Protein AF-A0A7K4FGV3-F1 (afdb_monomer_lite)

Sequence (73 aa):
ATAETERILAGGGGARRGSILLTSALGLWVRGAAPTLGAGVARATDALDSGTAEALLGRLRELGASRTWAGEE

Structure (mmCIF, N/CA/C/O backbone):
data_AF-A0A7K4FGV3-F1
#
_entry.id   AF-A0A7K4FGV3-F1
#
loop_
_atom_site.group_PDB
_atom_site.id
_atom_site.type_symbol
_atom_site.label_atom_id
_atom_site.label_alt_id
_atom_site.label_comp_id
_atom_site.label_asym_id
_atom_site.label_entity_id
_atom_site.label_seq_id
_atom_site.pdbx_PDB_ins_code
_atom_site.Cartn_x
_atom_site.Cartn_y
_atom_site.Cartn_z
_atom_site.occupancy
_atom_site.B_iso_or_equiv
_atom_site.auth_seq_id
_atom_site.auth_comp_id
_atom_site.auth_asym_id
_atom_site.auth_atom_id
_atom_site.pdbx_PDB_model_num
ATOM 1 N N . ALA A 1 1 ? 16.863 3.540 -7.394 1.00 58.03 1 ALA A N 1
ATOM 2 C CA . ALA A 1 1 ? 15.434 3.683 -7.036 1.00 58.03 1 ALA A CA 1
ATOM 3 C C . ALA A 1 1 ? 14.620 2.457 -7.460 1.00 58.03 1 ALA A C 1
ATOM 5 O O . ALA A 1 1 ? 13.912 1.918 -6.624 1.00 58.03 1 ALA A O 1
ATOM 6 N N . THR A 1 2 ? 14.773 1.969 -8.696 1.00 71.88 2 THR A N 1
ATOM 7 C CA . THR A 1 2 ? 14.075 0.788 -9.251 1.00 71.88 2 THR A CA 1
ATOM 8 C C . THR A 1 2 ? 14.256 -0.502 -8.445 1.00 71.88 2 THR A C 1
ATOM 10 O O . THR A 1 2 ? 13.259 -1.121 -8.094 1.00 71.88 2 THR A O 1
ATOM 13 N N . ALA A 1 3 ? 15.487 -0.839 -8.045 1.00 79.12 3 ALA A N 1
ATOM 14 C CA . ALA A 1 3 ? 15.770 -2.084 -7.318 1.00 79.12 3 ALA A CA 1
ATOM 15 C C . ALA A 1 3 ? 15.031 -2.215 -5.968 1.00 79.12 3 ALA A C 1
ATOM 17 O O . ALA A 1 3 ? 14.601 -3.300 -5.592 1.00 79.12 3 ALA A O 1
ATOM 18 N N . GLU A 1 4 ? 14.846 -1.113 -5.233 1.00 81.50 4 GLU A N 1
ATOM 19 C CA . GLU A 1 4 ? 14.138 -1.155 -3.944 1.00 81.50 4 GLU A CA 1
ATOM 20 C C . GLU A 1 4 ? 12.618 -1.227 -4.135 1.00 81.50 4 GLU A C 1
ATOM 22 O O . GLU A 1 4 ? 11.923 -1.885 -3.364 1.00 81.50 4 GLU A O 1
ATOM 27 N N . THR A 1 5 ? 12.092 -0.584 -5.180 1.00 82.62 5 THR A N 1
ATOM 28 C CA . THR A 1 5 ? 10.684 -0.726 -5.565 1.00 82.62 5 THR A CA 1
ATOM 29 C C . THR A 1 5 ? 10.376 -2.169 -5.954 1.00 82.62 5 THR A C 1
ATOM 31 O O . THR A 1 5 ? 9.407 -2.731 -5.456 1.00 82.62 5 THR A O 1
ATOM 34 N N . GLU A 1 6 ? 11.228 -2.788 -6.773 1.00 85.12 6 GLU A N 1
ATOM 35 C CA . GLU A 1 6 ? 11.112 -4.198 -7.164 1.00 85.12 6 GLU A CA 1
ATOM 36 C C . GLU A 1 6 ? 11.188 -5.126 -5.950 1.00 85.12 6 GLU A C 1
ATOM 38 O O . GLU A 1 6 ? 10.336 -5.993 -5.787 1.00 85.12 6 GLU A O 1
ATOM 43 N N . ARG A 1 7 ? 12.134 -4.886 -5.033 1.00 87.56 7 ARG A N 1
ATOM 44 C CA . ARG A 1 7 ? 12.250 -5.644 -3.780 1.00 87.56 7 ARG A CA 1
ATOM 45 C C . ARG A 1 7 ? 10.966 -5.598 -2.948 1.00 87.56 7 ARG A C 1
ATOM 47 O O . ARG A 1 7 ? 10.578 -6.617 -2.387 1.00 87.56 7 ARG A O 1
ATOM 54 N N . ILE A 1 8 ? 10.324 -4.436 -2.826 1.00 88.88 8 ILE A N 1
ATOM 55 C CA . ILE A 1 8 ? 9.107 -4.286 -2.013 1.00 88.88 8 ILE A CA 1
ATOM 56 C C . ILE A 1 8 ? 7.889 -4.906 -2.702 1.00 88.88 8 ILE A C 1
ATOM 58 O O . ILE A 1 8 ? 7.089 -5.548 -2.020 1.00 88.88 8 ILE A O 1
ATOM 62 N N . LEU A 1 9 ? 7.769 -4.756 -4.025 1.00 85.56 9 LEU A N 1
ATOM 63 C CA . LEU A 1 9 ? 6.716 -5.405 -4.813 1.00 85.56 9 LEU A CA 1
ATOM 64 C C . LEU A 1 9 ? 6.849 -6.934 -4.786 1.00 85.56 9 LEU A C 1
ATOM 66 O O . LEU A 1 9 ? 5.847 -7.622 -4.653 1.00 85.56 9 LEU A O 1
ATOM 70 N N . ALA A 1 10 ? 8.075 -7.463 -4.762 1.00 83.31 10 ALA A N 1
ATOM 71 C CA . ALA A 1 10 ? 8.353 -8.890 -4.587 1.00 83.31 10 ALA A CA 1
ATOM 72 C C . ALA A 1 10 ? 8.128 -9.410 -3.145 1.00 83.31 10 ALA A C 1
ATOM 74 O O . ALA A 1 10 ? 8.567 -10.508 -2.805 1.00 83.31 10 ALA A O 1
ATOM 75 N N . GLY A 1 11 ? 7.495 -8.626 -2.265 1.00 82.44 11 GLY A N 1
ATOM 76 C CA . GLY A 1 11 ? 7.185 -9.026 -0.887 1.00 82.44 11 GLY A CA 1
ATOM 77 C C . GLY A 1 11 ? 8.276 -8.713 0.145 1.00 82.44 11 GLY A C 1
ATOM 78 O O . GLY A 1 11 ? 8.195 -9.160 1.289 1.00 82.44 11 GLY A O 1
ATOM 79 N N . GLY A 1 12 ? 9.294 -7.923 -0.206 1.00 85.69 12 GLY A N 1
ATOM 80 C CA . GLY A 1 12 ? 10.368 -7.533 0.707 1.00 85.69 12 GLY A CA 1
ATOM 81 C C . GLY A 1 12 ? 9.869 -6.777 1.947 1.00 85.69 12 GLY A C 1
ATOM 82 O O . GLY A 1 12 ? 9.216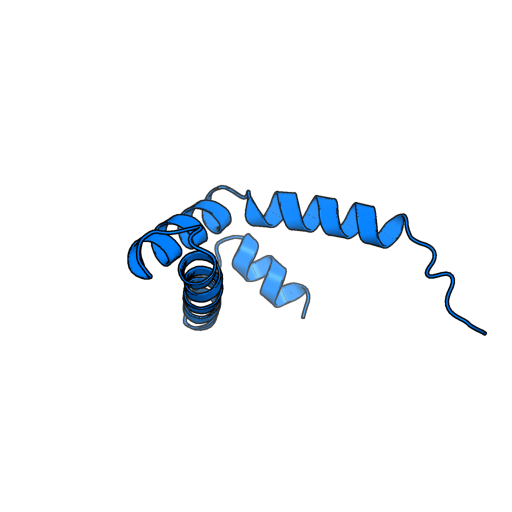 -5.739 1.848 1.00 85.69 12 GLY A O 1
ATOM 83 N N . GLY A 1 13 ? 10.207 -7.286 3.135 1.00 88.19 13 GLY A N 1
ATOM 84 C CA . GLY A 1 13 ? 9.814 -6.712 4.426 1.00 88.19 13 GLY A CA 1
ATOM 85 C C . GLY A 1 13 ? 10.714 -5.582 4.952 1.00 88.19 13 GLY A C 1
ATOM 86 O O . GLY A 1 13 ? 11.676 -5.150 4.310 1.00 88.19 13 GLY A O 1
ATOM 87 N N . GLY A 1 14 ? 10.417 -5.132 6.177 1.00 90.44 14 GLY A N 1
ATOM 88 C CA . GLY A 1 14 ? 11.236 -4.188 6.950 1.00 90.44 14 GLY A CA 1
ATOM 89 C C . GLY A 1 14 ? 10.681 -2.762 7.033 1.00 90.44 14 GLY A C 1
ATOM 90 O O . GLY A 1 14 ? 9.581 -2.465 6.564 1.00 90.44 14 GLY A O 1
ATOM 91 N N . ALA A 1 15 ? 11.465 -1.861 7.637 1.00 89.88 15 ALA A N 1
ATOM 92 C CA . ALA A 1 15 ? 11.040 -0.494 7.966 1.00 89.88 15 ALA A CA 1
ATOM 93 C C . ALA A 1 15 ? 10.543 0.304 6.748 1.00 89.88 15 ALA A C 1
ATOM 95 O O . ALA A 1 15 ? 9.580 1.064 6.845 1.00 89.88 15 ALA A O 1
ATOM 96 N N . ARG A 1 16 ? 11.157 0.097 5.577 1.00 89.44 16 ARG A N 1
ATOM 97 C CA . ARG A 1 16 ? 10.757 0.780 4.342 1.00 89.44 16 ARG A CA 1
ATOM 98 C C . ARG A 1 16 ? 9.382 0.336 3.843 1.00 89.44 16 ARG A C 1
ATOM 100 O O . ARG A 1 16 ? 8.575 1.195 3.499 1.00 89.44 16 ARG A O 1
ATOM 107 N N . ARG A 1 17 ? 9.083 -0.969 3.869 1.00 93.19 17 ARG A N 1
ATOM 108 C CA . ARG A 1 17 ? 7.736 -1.482 3.567 1.00 93.19 17 ARG A CA 1
ATOM 109 C C . ARG A 1 17 ? 6.711 -0.879 4.527 1.00 93.19 17 ARG A C 1
ATOM 111 O O . ARG A 1 17 ? 5.683 -0.385 4.079 1.00 93.19 17 ARG A O 1
ATOM 118 N N . GLY A 1 18 ? 7.027 -0.836 5.823 1.00 93.75 18 GLY A N 1
ATOM 119 C CA . GLY A 1 18 ? 6.175 -0.190 6.827 1.00 93.75 18 GLY A CA 1
ATOM 120 C C . GLY A 1 18 ? 5.887 1.285 6.516 1.00 93.75 18 GLY A C 1
ATOM 121 O O . GLY A 1 18 ? 4.733 1.705 6.542 1.00 93.75 18 GLY A O 1
ATOM 122 N N . SER A 1 19 ? 6.911 2.062 6.149 1.00 95.06 19 SER A N 1
ATOM 123 C CA . SER A 1 19 ? 6.764 3.477 5.775 1.00 95.06 19 SER A CA 1
ATOM 124 C C . SER A 1 19 ? 5.871 3.685 4.544 1.00 95.06 19 SER A C 1
ATOM 126 O O . SER A 1 19 ? 5.035 4.594 4.539 1.00 95.06 19 SER A O 1
ATOM 128 N N . ILE A 1 20 ? 6.003 2.832 3.523 1.00 94.31 20 ILE A N 1
ATOM 129 C CA . ILE A 1 20 ? 5.165 2.890 2.318 1.00 94.31 20 ILE A CA 1
ATOM 130 C C . ILE A 1 20 ? 3.712 2.575 2.664 1.00 94.31 20 ILE A C 1
ATOM 132 O O . ILE A 1 20 ? 2.837 3.372 2.341 1.00 94.31 20 ILE A O 1
ATOM 136 N N . LEU A 1 21 ? 3.457 1.475 3.379 1.00 96.19 21 LEU A N 1
ATOM 137 C CA . LEU A 1 21 ? 2.101 1.093 3.782 1.00 96.19 21 LEU A CA 1
ATOM 138 C C . LEU A 1 21 ? 1.426 2.194 4.606 1.00 96.19 21 LEU A C 1
ATOM 140 O O . LEU A 1 21 ? 0.267 2.518 4.358 1.00 96.19 21 LEU A O 1
ATOM 144 N N . LEU A 1 22 ? 2.159 2.817 5.532 1.00 97.44 22 LEU A N 1
ATOM 145 C CA . LEU A 1 22 ? 1.646 3.913 6.351 1.00 97.44 22 LEU A CA 1
ATOM 146 C C . LEU A 1 22 ? 1.307 5.157 5.514 1.00 97.44 22 LEU A C 1
ATOM 148 O O . LEU A 1 22 ? 0.237 5.743 5.676 1.00 97.44 22 LEU A O 1
ATOM 152 N N . THR A 1 23 ? 2.190 5.547 4.594 1.00 97.19 23 THR A N 1
ATOM 153 C CA . THR A 1 23 ? 1.977 6.727 3.739 1.00 97.19 23 THR A CA 1
ATOM 154 C C . THR A 1 23 ? 0.837 6.496 2.743 1.00 97.19 23 THR A C 1
ATOM 156 O O . THR A 1 23 ? -0.004 7.372 2.538 1.00 97.19 23 THR A O 1
ATOM 159 N N . SER A 1 24 ? 0.747 5.299 2.159 1.00 97.25 24 SER A N 1
ATOM 160 C CA . SER A 1 24 ? -0.371 4.907 1.298 1.00 97.25 24 SER A CA 1
ATOM 161 C C . SER A 1 24 ? -1.692 4.885 2.068 1.00 97.25 24 SER A C 1
ATOM 163 O O . SER A 1 24 ? -2.690 5.414 1.578 1.00 97.25 24 SER A O 1
ATOM 165 N N . ALA A 1 25 ? -1.700 4.347 3.291 1.00 97.94 25 ALA A N 1
ATOM 166 C CA . ALA A 1 25 ? -2.871 4.343 4.161 1.00 97.94 25 ALA A CA 1
ATOM 167 C C . ALA A 1 25 ? -3.360 5.759 4.490 1.00 97.94 25 ALA A C 1
ATOM 169 O O . ALA A 1 25 ? -4.565 6.006 4.455 1.00 97.94 25 ALA A O 1
ATOM 170 N N . LEU A 1 26 ? -2.441 6.697 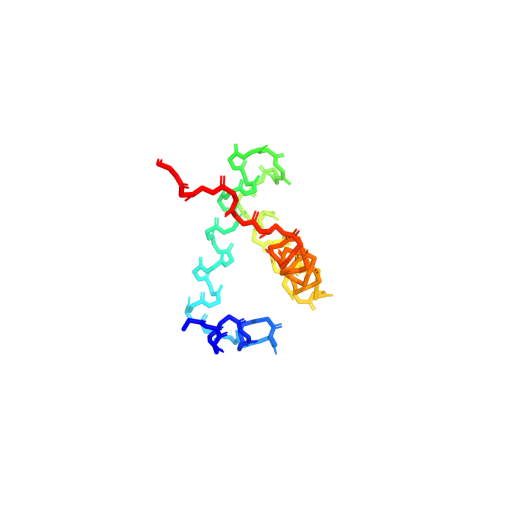4.744 1.00 98.00 26 LEU A N 1
ATOM 171 C CA . LEU A 1 26 ? -2.772 8.107 4.953 1.00 98.00 26 LEU A CA 1
ATOM 172 C C . LEU A 1 26 ? -3.482 8.702 3.728 1.00 98.00 26 LEU A C 1
ATOM 174 O O . LEU A 1 26 ? -4.521 9.343 3.871 1.00 98.00 26 LEU A O 1
ATOM 178 N N . GLY A 1 27 ? -2.969 8.441 2.522 1.00 97.31 27 GLY A N 1
ATOM 179 C CA . GLY A 1 27 ? -3.599 8.890 1.277 1.00 97.31 27 GLY A CA 1
ATOM 180 C C . GLY A 1 27 ? -4.993 8.295 1.052 1.00 97.31 27 GLY A C 1
ATOM 181 O O . GLY A 1 27 ? -5.901 9.004 0.615 1.00 97.31 27 GLY A O 1
ATOM 182 N N . LEU A 1 28 ? -5.180 7.012 1.383 1.00 97.19 28 LEU A N 1
ATOM 183 C CA . LEU A 1 28 ? -6.478 6.336 1.300 1.00 97.19 28 LEU A CA 1
ATOM 184 C C . LEU A 1 28 ? -7.484 6.912 2.302 1.00 97.19 28 LEU A C 1
ATOM 186 O O . LEU A 1 28 ? -8.635 7.151 1.943 1.00 97.19 28 LEU A O 1
ATOM 190 N N . TRP A 1 29 ? -7.055 7.163 3.538 1.00 98.12 29 TRP A N 1
ATOM 191 C CA . TRP A 1 29 ? -7.916 7.697 4.589 1.00 98.12 29 TRP A CA 1
ATOM 192 C C . TRP A 1 29 ? -8.338 9.146 4.318 1.00 98.12 29 TRP A C 1
ATOM 194 O O . TRP A 1 29 ? -9.531 9.440 4.314 1.00 98.12 29 TRP A O 1
ATOM 204 N N . VAL A 1 30 ? -7.392 10.037 3.998 1.00 97.81 30 VAL A N 1
ATOM 205 C CA . VAL A 1 30 ? -7.673 11.469 3.762 1.00 97.81 30 VAL A CA 1
ATOM 206 C C . VAL A 1 30 ? -8.625 11.688 2.580 1.00 97.81 30 VAL A C 1
ATOM 208 O O . VAL A 1 30 ? -9.398 12.641 2.578 1.00 97.81 30 VAL A O 1
ATOM 211 N N . ARG A 1 31 ? -8.615 10.797 1.581 1.00 95.94 31 ARG A N 1
ATOM 212 C CA . ARG A 1 31 ? -9.533 10.856 0.428 1.00 95.94 31 ARG A CA 1
ATOM 213 C C . ARG A 1 31 ? -10.869 10.137 0.656 1.00 95.94 31 ARG A C 1
ATOM 215 O O . ARG A 1 31 ? -11.660 10.050 -0.277 1.00 95.94 31 ARG A O 1
ATOM 222 N N . GLY A 1 32 ? -11.109 9.582 1.846 1.00 96.62 32 GLY A N 1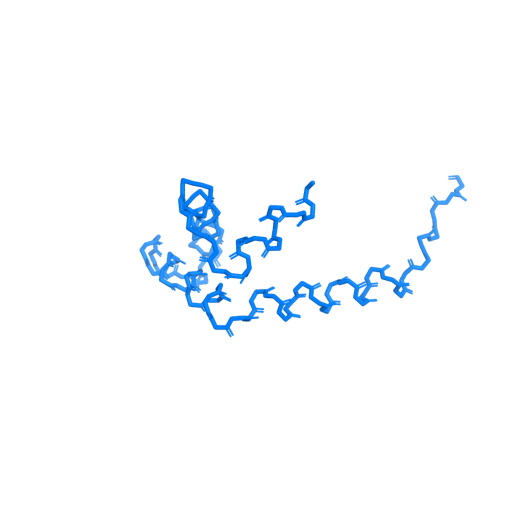
ATOM 223 C CA . GLY A 1 32 ? -12.312 8.800 2.155 1.00 96.62 32 GLY A CA 1
ATOM 224 C C . GLY A 1 32 ? -12.366 7.420 1.483 1.00 96.62 32 GLY A C 1
ATOM 225 O O . GLY A 1 32 ? -13.392 6.751 1.535 1.00 96.62 32 GLY A O 1
ATOM 226 N N . ALA A 1 33 ? -11.269 6.961 0.870 1.00 96.50 33 ALA A N 1
ATOM 227 C CA . ALA A 1 33 ? -11.163 5.636 0.250 1.00 96.50 33 ALA A CA 1
ATOM 228 C C . ALA A 1 33 ? -10.932 4.505 1.276 1.00 96.50 33 ALA A C 1
ATOM 230 O O . ALA A 1 33 ? -10.994 3.322 0.928 1.00 96.50 33 ALA A O 1
ATOM 231 N N . ALA A 1 34 ? -10.664 4.857 2.535 1.00 97.75 34 ALA A N 1
ATOM 232 C CA . ALA A 1 34 ? -10.691 3.964 3.683 1.00 97.75 34 ALA A CA 1
ATOM 233 C C . ALA A 1 34 ? -11.323 4.688 4.890 1.00 97.75 34 ALA A C 1
ATOM 235 O O . ALA A 1 34 ? -11.007 5.856 5.117 1.00 97.75 34 ALA A O 1
ATOM 236 N N . PRO A 1 35 ? -12.180 4.020 5.687 1.00 95.81 35 PRO A N 1
ATOM 237 C CA . PRO A 1 35 ? -12.903 4.657 6.795 1.00 95.81 35 PRO A CA 1
ATOM 238 C C . PRO A 1 35 ? -12.003 5.025 7.984 1.00 95.81 35 PRO A C 1
ATOM 240 O O . PRO A 1 35 ? -12.341 5.899 8.776 1.00 95.81 35 PRO A O 1
ATOM 243 N N . THR A 1 36 ? -10.851 4.366 8.120 1.00 98.00 36 THR A N 1
ATOM 244 C CA . THR A 1 36 ? -9.855 4.626 9.165 1.00 98.00 36 THR A CA 1
ATOM 245 C C . THR A 1 36 ? -8.450 4.442 8.603 1.00 98.00 36 THR A C 1
ATOM 247 O O . THR A 1 36 ? -8.262 3.774 7.582 1.00 98.00 36 THR A O 1
ATOM 250 N N . LEU A 1 37 ? -7.441 4.967 9.305 1.00 97.06 37 LEU A N 1
ATOM 251 C CA . LEU A 1 37 ? -6.041 4.715 8.959 1.00 97.06 37 LEU A CA 1
ATOM 252 C C . LEU A 1 37 ? -5.715 3.210 8.977 1.00 97.06 37 LEU A C 1
ATOM 254 O O . LEU A 1 37 ? -5.054 2.721 8.067 1.00 97.06 37 LEU A O 1
ATOM 258 N N . GLY A 1 38 ? -6.233 2.461 9.958 1.00 98.00 38 GLY A N 1
ATOM 259 C CA . GLY A 1 38 ? -6.050 1.006 10.044 1.00 98.00 38 GLY A CA 1
ATOM 260 C C . GLY A 1 38 ? -6.657 0.256 8.853 1.00 98.00 38 GLY A C 1
ATOM 261 O O . GLY A 1 38 ? -5.999 -0.603 8.269 1.00 98.00 38 GLY A O 1
ATOM 262 N N . ALA A 1 39 ? -7.864 0.637 8.421 1.00 98.00 39 ALA A N 1
ATOM 263 C CA . ALA A 1 39 ? -8.464 0.103 7.198 1.00 98.00 39 ALA A CA 1
ATOM 264 C C . ALA A 1 39 ? -7.643 0.473 5.947 1.00 98.00 39 ALA A C 1
ATOM 266 O O . ALA A 1 39 ? -7.527 -0.327 5.020 1.00 98.00 39 ALA A O 1
ATOM 267 N N . GLY A 1 40 ? -7.023 1.658 5.940 1.00 97.94 40 GLY A N 1
ATOM 268 C CA . GLY A 1 40 ? -6.078 2.075 4.906 1.00 97.94 40 GLY A CA 1
ATOM 269 C C . GLY A 1 40 ? -4.834 1.188 4.853 1.00 97.94 40 GLY A C 1
ATOM 270 O O . GLY A 1 40 ? -4.431 0.786 3.766 1.00 97.94 40 GL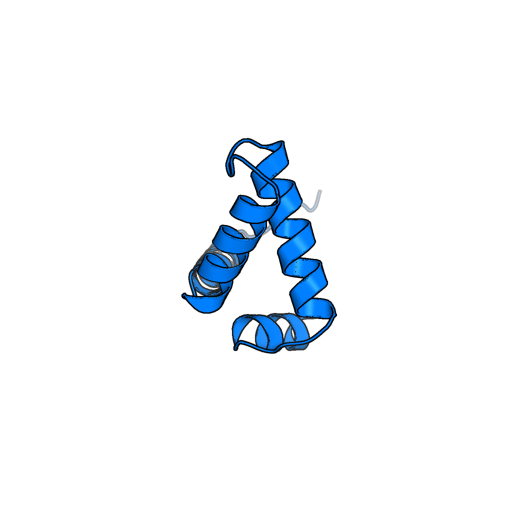Y A O 1
ATOM 271 N N . VAL A 1 41 ? -4.256 0.830 6.006 1.00 98.19 41 VAL A N 1
ATOM 272 C CA . VAL A 1 41 ? -3.097 -0.079 6.081 1.00 98.19 41 VAL A CA 1
ATOM 273 C C . VAL A 1 41 ? -3.474 -1.474 5.595 1.00 98.19 41 VAL A C 1
ATOM 275 O O . VAL A 1 41 ? -2.727 -2.053 4.808 1.00 98.19 41 VAL A O 1
ATOM 278 N N . ALA A 1 42 ? -4.635 -1.996 6.004 1.00 97.94 42 ALA A N 1
ATOM 279 C CA . ALA A 1 42 ? -5.121 -3.297 5.546 1.00 97.94 42 ALA A CA 1
ATOM 280 C C . ALA A 1 42 ? -5.284 -3.322 4.018 1.00 97.94 42 ALA A C 1
ATOM 282 O O . ALA A 1 42 ? -4.767 -4.215 3.353 1.00 97.94 42 ALA A O 1
ATOM 283 N N . ARG A 1 43 ? -5.909 -2.287 3.446 1.00 97.62 43 ARG A N 1
ATOM 284 C CA . ARG A 1 43 ? -6.097 -2.157 1.995 1.00 97.62 43 ARG A CA 1
ATOM 285 C C . ARG A 1 43 ? -4.785 -1.952 1.234 1.00 97.62 43 ARG A C 1
ATOM 287 O O . ARG A 1 43 ? -4.622 -2.495 0.148 1.00 97.62 43 ARG A O 1
ATOM 294 N N . ALA A 1 44 ? -3.853 -1.169 1.776 1.00 96.94 44 ALA A N 1
ATOM 295 C CA . ALA A 1 44 ? -2.534 -0.980 1.174 1.00 96.94 44 ALA A CA 1
ATOM 296 C C . ALA A 1 44 ? -1.712 -2.278 1.200 1.00 96.94 44 ALA A C 1
ATOM 298 O O . ALA A 1 44 ? -1.022 -2.580 0.232 1.00 96.94 44 ALA A O 1
ATOM 299 N N . THR A 1 45 ? -1.818 -3.047 2.287 1.00 96.69 45 THR A N 1
ATOM 300 C CA . THR A 1 45 ? -1.186 -4.367 2.426 1.00 96.69 45 THR A CA 1
ATOM 301 C C . THR A 1 45 ? -1.740 -5.332 1.390 1.00 96.69 45 THR A C 1
ATOM 303 O O . THR A 1 45 ? -0.969 -5.897 0.627 1.00 96.69 45 THR A O 1
ATOM 306 N N . ASP A 1 46 ? -3.066 -5.438 1.294 1.00 97.06 46 ASP A N 1
ATOM 307 C CA . ASP A 1 46 ? -3.735 -6.282 0.303 1.00 97.06 46 ASP A CA 1
ATOM 308 C C . ASP A 1 46 ? -3.350 -5.898 -1.133 1.00 97.06 46 ASP A C 1
ATOM 310 O O . ASP A 1 46 ? -2.975 -6.753 -1.929 1.00 97.06 46 ASP A O 1
ATOM 314 N N . ALA A 1 47 ? -3.333 -4.603 -1.463 1.00 95.81 47 ALA A N 1
ATOM 315 C CA . ALA A 1 47 ? -2.920 -4.144 -2.788 1.00 95.81 47 ALA A CA 1
ATOM 316 C C . ALA A 1 47 ? -1.463 -4.508 -3.122 1.00 95.81 47 ALA A C 1
ATOM 318 O O . ALA A 1 47 ? -1.152 -4.771 -4.285 1.00 95.81 47 ALA A O 1
ATOM 319 N N . LEU A 1 48 ? -0.575 -4.505 -2.125 1.00 93.88 48 LEU A N 1
ATOM 320 C CA . LEU A 1 48 ? 0.827 -4.870 -2.295 1.00 93.88 48 LEU A CA 1
ATOM 321 C C . LEU A 1 48 ? 0.992 -6.390 -2.437 1.00 93.88 48 LEU A C 1
ATOM 323 O O . LEU A 1 48 ? 1.639 -6.841 -3.375 1.00 93.88 48 LEU A O 1
ATOM 327 N N . ASP A 1 49 ? 0.365 -7.168 -1.555 1.00 94.25 49 ASP A N 1
ATOM 328 C CA . ASP A 1 49 ? 0.554 -8.622 -1.470 1.00 94.25 49 ASP A CA 1
ATOM 329 C C . ASP A 1 49 ? -0.236 -9.400 -2.529 1.00 94.25 49 ASP A C 1
ATOM 331 O O . ASP A 1 49 ? 0.184 -10.477 -2.943 1.00 94.25 49 ASP A O 1
ATOM 335 N N . SER A 1 50 ? -1.346 -8.847 -3.025 1.00 95.00 50 SER A N 1
ATOM 336 C CA . SER A 1 50 ? -2.097 -9.411 -4.158 1.00 95.00 50 SER A CA 1
ATOM 337 C C . SER A 1 50 ? -1.441 -9.155 -5.521 1.00 95.00 50 SER A C 1
ATOM 339 O O . SER A 1 50 ? -1.945 -9.630 -6.538 1.00 95.00 50 SER A O 1
ATOM 341 N N . GLY A 1 51 ? -0.372 -8.352 -5.582 1.00 94.19 51 GLY A N 1
ATOM 342 C CA . GLY A 1 51 ? 0.239 -7.905 -6.839 1.00 94.19 51 GLY A CA 1
ATOM 343 C C 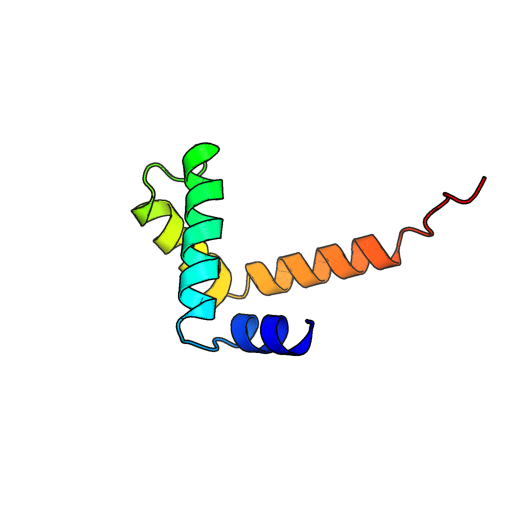. GLY A 1 51 ? -0.546 -6.803 -7.566 1.00 94.19 51 GLY A C 1
ATOM 344 O O . GLY A 1 51 ? -0.122 -6.332 -8.621 1.00 94.19 51 GLY A O 1
ATOM 345 N N . THR A 1 52 ? -1.663 -6.318 -7.008 1.00 94.94 52 THR A N 1
ATOM 346 C CA . THR A 1 52 ? -2.459 -5.228 -7.607 1.00 94.94 52 THR A CA 1
ATOM 347 C C . THR A 1 52 ? -1.626 -3.956 -7.812 1.00 94.94 52 THR A C 1
ATOM 349 O O . THR A 1 52 ? -1.734 -3.291 -8.846 1.00 94.94 52 THR A O 1
ATOM 352 N N . ALA A 1 53 ? -0.765 -3.619 -6.849 1.00 93.19 53 ALA A N 1
ATOM 353 C CA . ALA A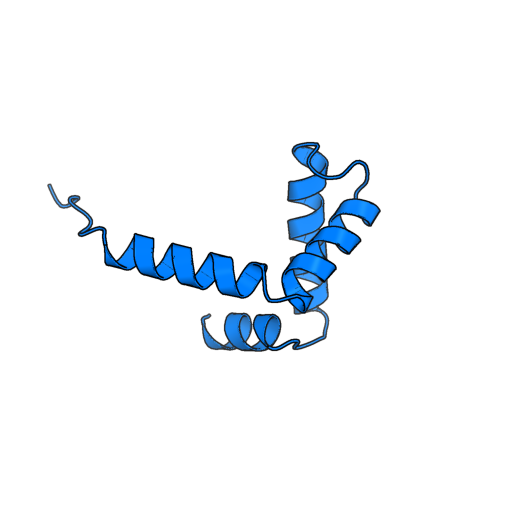 1 53 ? 0.145 -2.480 -6.933 1.00 93.19 53 ALA A CA 1
ATOM 354 C C . ALA A 1 53 ? 1.189 -2.648 -8.052 1.00 93.19 53 ALA A C 1
ATOM 356 O O . ALA A 1 53 ? 1.491 -1.687 -8.762 1.00 93.19 53 ALA A O 1
ATOM 357 N N . GLU A 1 54 ? 1.704 -3.865 -8.244 1.00 93.38 54 GLU A N 1
ATOM 358 C CA . GLU A 1 54 ? 2.649 -4.187 -9.316 1.00 93.38 54 GLU A CA 1
ATOM 359 C C . GLU A 1 54 ? 1.981 -4.097 -10.694 1.00 93.38 54 GLU A C 1
ATOM 361 O O . GLU A 1 54 ? 2.508 -3.446 -11.598 1.00 93.38 54 GLU A O 1
ATOM 366 N N . ALA A 1 55 ? 0.774 -4.651 -10.836 1.00 94.81 55 ALA A N 1
ATOM 367 C CA . ALA A 1 55 ? -0.004 -4.567 -12.069 1.00 94.81 55 ALA A CA 1
ATOM 368 C C . ALA A 1 55 ? -0.316 -3.111 -12.460 1.00 94.81 55 ALA A C 1
ATOM 370 O O . ALA A 1 55 ? -0.225 -2.740 -13.634 1.00 94.81 55 ALA A O 1
ATOM 371 N N . LEU A 1 56 ? -0.646 -2.256 -11.483 1.00 94.44 56 LEU A N 1
ATOM 372 C CA . LEU A 1 56 ? -0.850 -0.827 -11.723 1.00 94.44 56 LEU A CA 1
ATOM 373 C C . LEU A 1 56 ? 0.441 -0.137 -12.181 1.00 94.44 56 LEU A C 1
ATOM 375 O O . LEU A 1 56 ? 0.401 0.659 -13.120 1.00 94.44 56 LEU A O 1
ATOM 379 N N . LEU A 1 57 ? 1.583 -0.450 -11.560 1.00 92.56 57 LEU A N 1
ATOM 380 C CA . LEU A 1 57 ? 2.877 0.081 -11.990 1.00 92.56 57 LEU A CA 1
ATOM 381 C C . LEU A 1 57 ? 3.208 -0.338 -13.431 1.00 92.56 57 LEU A C 1
ATOM 383 O O . LEU A 1 57 ? 3.708 0.487 -14.193 1.00 92.56 57 LEU A O 1
ATOM 387 N N . GLY A 1 58 ? 2.889 -1.576 -13.823 1.00 93.38 58 GLY A N 1
ATOM 388 C CA . GLY A 1 58 ? 3.004 -2.048 -15.207 1.00 93.38 58 GLY A CA 1
ATOM 389 C C . GLY A 1 58 ? 2.228 -1.165 -16.188 1.00 93.38 58 GLY A C 1
ATOM 390 O O . GLY A 1 58 ? 2.812 -0.614 -17.119 1.00 93.38 58 GLY A O 1
ATOM 391 N N . ARG A 1 59 ? 0.945 -0.910 -15.908 1.00 93.56 59 ARG A N 1
ATOM 392 C CA . ARG A 1 59 ? 0.101 -0.024 -16.737 1.00 93.56 59 ARG A CA 1
ATOM 393 C C . ARG A 1 59 ? 0.619 1.413 -16.793 1.00 93.56 59 ARG A C 1
ATOM 395 O O . ARG A 1 59 ? 0.564 2.055 -17.837 1.00 93.56 59 ARG A O 1
ATOM 402 N N . LEU A 1 60 ? 1.132 1.939 -15.678 1.00 91.19 60 LEU A N 1
ATOM 403 C CA . LEU A 1 60 ? 1.721 3.282 -15.643 1.00 91.19 60 LEU A CA 1
ATOM 404 C C . LEU A 1 60 ? 3.000 3.371 -16.486 1.00 91.19 60 LEU A C 1
ATOM 406 O O . LEU A 1 60 ? 3.238 4.403 -17.110 1.00 91.19 60 LEU A O 1
ATOM 410 N N . ARG A 1 61 ? 3.804 2.301 -16.538 1.00 91.38 61 ARG A N 1
ATOM 411 C CA . ARG A 1 61 ? 4.989 2.219 -17.407 1.00 91.38 61 ARG A CA 1
ATOM 412 C C . ARG A 1 61 ? 4.598 2.200 -18.881 1.00 91.38 61 ARG A C 1
ATOM 414 O O . ARG A 1 61 ? 5.183 2.950 -19.653 1.00 91.38 61 ARG A O 1
ATOM 421 N N . GLU A 1 62 ? 3.594 1.407 -19.250 1.00 91.12 62 GLU A N 1
ATOM 422 C CA . GLU A 1 62 ? 3.041 1.388 -20.613 1.00 91.12 62 GLU A CA 1
ATOM 423 C C . GLU A 1 62 ? 2.537 2.777 -21.023 1.00 91.12 62 GLU A C 1
ATOM 425 O O . GLU A 1 62 ? 2.892 3.288 -22.086 1.00 91.12 62 GLU A O 1
ATOM 430 N N . LEU A 1 63 ? 1.783 3.438 -20.138 1.00 90.25 63 LEU A N 1
ATOM 431 C CA . LEU A 1 63 ? 1.291 4.792 -20.375 1.00 90.25 63 LEU A CA 1
ATOM 432 C C . LEU A 1 63 ? 2.442 5.794 -20.541 1.00 90.25 63 LEU A C 1
ATOM 434 O O . LEU A 1 63 ? 2.421 6.607 -21.465 1.00 90.25 63 LEU A O 1
ATOM 438 N N . GLY A 1 64 ? 3.456 5.723 -19.676 1.00 87.88 64 GLY A N 1
ATOM 439 C CA . GLY A 1 64 ? 4.644 6.572 -19.751 1.00 87.88 64 GLY A CA 1
ATOM 440 C C . GLY A 1 64 ? 5.449 6.363 -21.035 1.00 87.88 64 GLY A C 1
ATOM 441 O O . GLY A 1 64 ? 5.911 7.337 -21.616 1.00 87.88 64 GLY A O 1
ATOM 442 N N . ALA A 1 65 ? 5.556 5.123 -21.516 1.00 85.62 65 ALA A N 1
ATOM 443 C CA . ALA A 1 65 ? 6.229 4.798 -22.774 1.00 85.62 65 ALA A CA 1
ATOM 444 C C . ALA A 1 65 ? 5.445 5.267 -24.014 1.00 85.62 65 ALA A C 1
ATOM 446 O O . ALA A 1 65 ? 6.045 5.571 -25.041 1.00 85.62 65 ALA A O 1
ATOM 447 N N . SER A 1 66 ? 4.112 5.346 -23.922 1.00 78.00 66 SER A N 1
ATOM 448 C CA . SER A 1 66 ? 3.242 5.794 -25.022 1.00 78.00 66 SER A CA 1
ATOM 449 C C . SER A 1 66 ? 3.215 7.315 -25.228 1.00 78.00 66 SER A C 1
ATOM 451 O O . SER A 1 66 ? 2.811 7.787 -26.290 1.00 78.00 66 SER A O 1
ATOM 453 N N . ARG A 1 67 ? 3.655 8.102 -24.236 1.00 68.31 67 ARG A N 1
ATOM 454 C CA . ARG A 1 67 ? 3.820 9.555 -24.368 1.00 68.31 67 ARG A CA 1
ATOM 455 C C . ARG A 1 67 ? 5.248 9.874 -24.809 1.00 68.31 67 ARG A C 1
ATOM 457 O O . ARG A 1 67 ? 6.153 9.925 -23.984 1.00 68.31 67 ARG A O 1
ATOM 464 N N . THR A 1 68 ? 5.437 10.233 -26.078 1.00 62.62 68 THR A N 1
ATOM 465 C CA . THR A 1 68 ? 6.474 11.218 -26.411 1.00 62.62 68 THR A CA 1
ATOM 466 C C . THR A 1 68 ? 6.092 12.510 -25.697 1.00 62.62 68 THR A C 1
ATOM 468 O O . THR A 1 68 ? 5.057 13.106 -25.998 1.00 62.62 68 THR A O 1
ATOM 471 N N . TRP A 1 69 ? 6.866 12.905 -24.689 1.00 60.91 69 TRP A N 1
ATOM 472 C CA . TRP A 1 69 ? 6.714 14.202 -24.040 1.00 60.91 69 TRP A CA 1
ATOM 473 C C . TRP A 1 69 ? 6.927 15.301 -25.092 1.00 60.91 69 TRP A C 1
ATOM 475 O O . TRP A 1 69 ? 8.056 15.582 -25.479 1.00 60.91 69 TRP A O 1
ATOM 485 N N . ALA A 1 70 ? 5.839 15.883 -25.601 1.00 61.03 70 ALA A N 1
ATOM 486 C CA . ALA A 1 70 ? 5.868 17.020 -26.519 1.00 61.03 70 ALA A CA 1
ATOM 487 C C . ALA A 1 70 ? 6.055 18.314 -25.715 1.00 61.03 70 ALA A C 1
ATOM 489 O O . ALA A 1 70 ? 5.128 19.106 -25.560 1.00 61.03 70 ALA A O 1
ATOM 490 N N . GLY A 1 71 ? 7.229 18.466 -25.111 1.00 62.16 71 GLY A N 1
ATOM 491 C CA . GLY A 1 71 ? 7.559 19.615 -24.279 1.00 62.16 71 GLY A CA 1
ATOM 492 C C . GLY A 1 71 ? 9.041 19.935 -24.351 1.00 62.16 71 GLY A C 1
ATOM 493 O O . GLY A 1 71 ? 9.743 19.780 -23.355 1.00 62.16 71 GLY A O 1
ATOM 494 N N . GLU A 1 72 ? 9.468 20.359 -25.536 1.00 51.69 72 GLU A N 1
ATOM 495 C CA . GLU A 1 72 ? 10.556 21.312 -25.749 1.00 51.69 72 GLU A CA 1
ATOM 496 C C . GLU A 1 72 ? 10.022 22.362 -26.734 1.00 51.69 72 GLU A C 1
ATOM 498 O O . GLU A 1 72 ? 9.960 22.091 -27.929 1.00 51.69 72 GLU A O 1
ATOM 503 N N . GLU A 1 73 ? 9.574 23.506 -26.211 1.00 43.78 73 GLU A N 1
ATOM 504 C CA . GLU A 1 73 ? 9.746 24.842 -26.807 1.00 43.78 73 GLU A CA 1
ATOM 505 C C . GLU A 1 73 ? 10.008 25.842 -25.676 1.00 43.78 73 GLU A C 1
ATOM 507 O O . GLU A 1 73 ? 9.248 25.817 -24.677 1.00 43.78 73 GLU A O 1
#

pLDDT: mean 88.85, std 12.18, range [43.78, 98.19]

Radius of gyration: 14.72 Å; chains: 1; bounding box: 29×34×37 Å

Secondary structure (DSSP, 8-state):
-HHHHHHHHTT--SHHHHHHHHHHHHHHHHTTSSSSHHHHHHHHHHHHHTSHHHHHHHHHHHHHHH-------

Foldseek 3Di:
DVVVVVCQLVVNDDDVVVVVLQVQLVVCCVVVVAVDSVSSSVVSVCCSVVSVVVVVVVVVVVVVVPDPPPDDD